Protein AF-A0A7C4CDA3-F1 (afdb_monomer)

Radius of gyration: 14.46 Å; Cα contacts (8 Å, |Δi|>4): 132; chains: 1; bounding box: 38×34×32 Å

InterPro domains:
  IPR014729 Rossmann-like alpha/beta/alpha sandwich fold [G3DSA:3.40.50.620] (1-87)
  IPR014730 Electron transfer flavoprotein, alpha/beta-subunit, N-terminal [PF01012] (3-86)

Secondary structure (DSSP, 8-state):
-EEEE--HHHHHHHHHHHHHHT--EEEEESEEEE-TTT--EEEEEEEGGGTEEEEE--SSSSS-EEEEPTTSSPPPPP-TT------

Organism: NCBI:txid1008305

Solvent-accessible surface area (backbone atoms only — not comparable to full-atom values): 5442 Å² total; per-residue (Å²): 114,46,80,40,69,52,45,88,65,44,52,55,49,50,54,53,49,23,64,74,63,70,23,61,68,47,70,61,22,69,46,80,47,68,42,86,88,79,68,44,60,38,40,28,24,69,36,81,96,66,81,36,81,41,76,46,72,64,91,86,42,66,59,47,35,39,26,32,44,75,87,60,70,80,83,75,81,89,62,92,85,70,81,76,92,86,129

Sequence (87 aa):
MLIIGVTRLDQKLAAKLAARFKTDLTADCTDLEIDPETRLMLMIRPAFGGNLMATI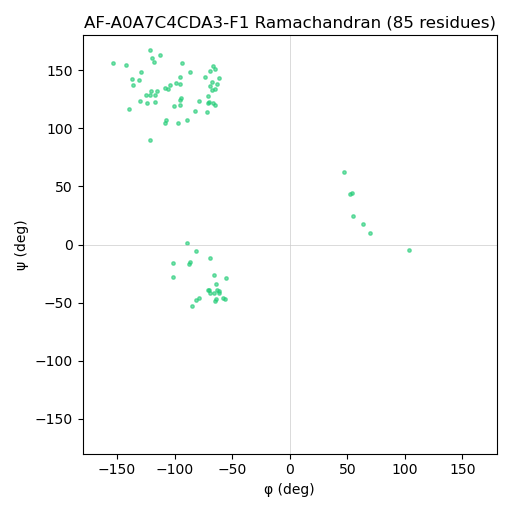VCPNHRPQMATIRPCVFLVPTLNPQRHGEIC

Foldseek 3Di:
DAEAEDDPVRVVVLVVVCVVQVHDEAEAFLDWDADPPLRWIFGWDADDVRPDIDTDTDNPGPPHYYYYYPPSDDDDDDDPPDDDDDD

Nearest PDB structures (foldseek):
  5ol2-assembly2_D  TM=9.739E-01  e=1.003E-08  Cl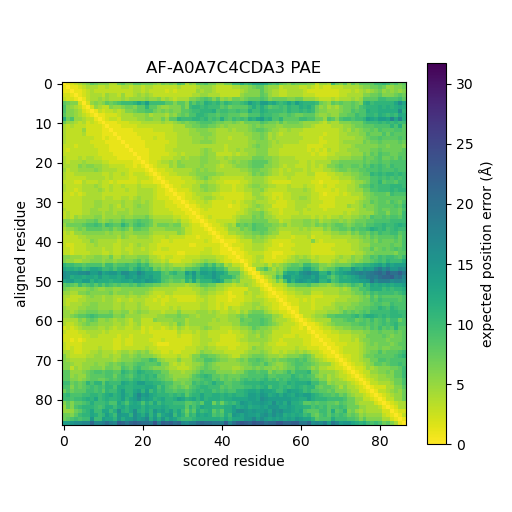ostridioides difficile
  7koe-assembly1_F  TM=9.601E-01  e=2.873E-08  Thermotoga maritima MSB8
  6fah-assembly1_E  TM=9.488E-01  e=3.066E-07  Acetobacterium woodii DSM 1030
  1o95-assembly1_F  TM=6.869E-01  e=1.807E-04  Methylophilus methylotrophus
  3clu-assembly1_D  TM=7.434E-01  e=1.482E-03  Methylophilus methylotrophus

Mean predicted aligned error: 5.92 Å

Structure (mmCIF, N/CA/C/O backbone):
data_AF-A0A7C4CDA3-F1
#
_entry.id   AF-A0A7C4CDA3-F1
#
loop_
_atom_site.group_PDB
_atom_site.id
_atom_site.type_symbol
_atom_site.label_atom_id
_atom_site.label_alt_id
_atom_site.label_comp_id
_atom_site.label_asym_id
_atom_site.label_entity_id
_atom_site.label_seq_id
_atom_site.pdbx_PDB_ins_code
_atom_site.Cartn_x
_atom_site.Cartn_y
_atom_site.Cartn_z
_atom_site.occupancy
_atom_site.B_iso_or_equiv
_atom_site.auth_seq_id
_atom_site.auth_comp_id
_atom_site.auth_asym_id
_atom_site.auth_atom_id
_atom_site.pdbx_PDB_model_num
ATOM 1 N N . MET A 1 1 ? -11.755 -0.826 0.004 1.00 82.06 1 MET A N 1
ATOM 2 C CA . MET A 1 1 ? -10.332 -0.415 -0.047 1.00 82.06 1 MET A CA 1
ATOM 3 C C . MET A 1 1 ? -9.975 -0.106 -1.485 1.00 82.06 1 MET A C 1
ATOM 5 O O . MET A 1 1 ? -10.663 -0.612 -2.363 1.00 82.06 1 MET A O 1
ATOM 9 N N . LEU A 1 2 ? -8.939 0.691 -1.723 1.00 86.38 2 LEU A N 1
ATOM 10 C CA . LEU A 1 2 ? -8.425 0.950 -3.063 1.00 86.38 2 LEU A CA 1
ATOM 11 C C . LEU A 1 2 ? -6.941 0.591 -3.100 1.00 86.38 2 LEU A C 1
ATOM 13 O O . LEU A 1 2 ? -6.147 1.128 -2.333 1.00 86.38 2 LEU A O 1
ATOM 17 N N . ILE A 1 3 ? -6.586 -0.329 -3.986 1.00 88.06 3 ILE A N 1
ATOM 18 C CA . ILE A 1 3 ? -5.217 -0.794 -4.173 1.00 88.06 3 ILE A CA 1
ATOM 19 C C . ILE A 1 3 ? -4.805 -0.412 -5.587 1.00 88.06 3 ILE A C 1
ATOM 21 O O . ILE A 1 3 ? -5.537 -0.684 -6.537 1.00 88.06 3 ILE A O 1
ATOM 25 N N . ILE A 1 4 ? -3.653 0.239 -5.718 1.00 87.88 4 ILE A N 1
ATOM 26 C CA . ILE A 1 4 ? -3.160 0.751 -6.996 1.00 87.88 4 ILE A CA 1
ATOM 27 C C . ILE A 1 4 ? -1.754 0.188 -7.231 1.00 87.88 4 ILE A C 1
ATOM 29 O O . ILE A 1 4 ? -0.888 0.277 -6.363 1.00 87.88 4 ILE A O 1
ATOM 33 N N . GLY A 1 5 ? -1.506 -0.409 -8.395 1.00 85.31 5 GLY A N 1
ATOM 34 C CA . GLY A 1 5 ? -0.147 -0.792 -8.788 1.00 85.31 5 GLY A CA 1
ATOM 35 C C . GLY A 1 5 ? 0.708 0.452 -9.025 1.00 85.31 5 GLY A C 1
ATOM 36 O O . GLY A 1 5 ? 0.217 1.440 -9.563 1.00 85.31 5 GLY A O 1
ATOM 37 N N . VAL A 1 6 ? 1.975 0.449 -8.607 1.00 82.12 6 VAL A N 1
ATOM 38 C CA . VAL A 1 6 ? 2.824 1.631 -8.779 1.00 82.12 6 VAL A CA 1
ATOM 39 C C . VAL A 1 6 ? 3.419 1.680 -10.192 1.00 82.12 6 VAL A C 1
ATOM 41 O O . VAL A 1 6 ? 4.256 0.873 -10.591 1.00 82.12 6 VAL A O 1
ATOM 44 N N . THR A 1 7 ? 3.025 2.697 -10.949 1.00 80.50 7 THR A N 1
ATOM 45 C CA . THR A 1 7 ? 3.835 3.302 -12.010 1.00 80.50 7 THR A CA 1
ATOM 46 C C . THR A 1 7 ? 4.029 4.790 -11.695 1.00 80.50 7 THR A C 1
ATOM 48 O O . THR A 1 7 ? 3.354 5.353 -10.828 1.00 80.50 7 THR A O 1
ATOM 51 N N . ARG A 1 8 ? 4.949 5.475 -12.395 1.00 73.88 8 ARG A N 1
ATOM 52 C CA . ARG A 1 8 ? 5.203 6.919 -12.177 1.00 73.88 8 ARG A CA 1
ATOM 53 C C . ARG A 1 8 ? 3.943 7.786 -12.321 1.00 73.88 8 ARG A C 1
ATOM 55 O O . ARG A 1 8 ? 3.872 8.858 -11.719 1.00 73.88 8 ARG A O 1
ATOM 62 N N . LEU A 1 9 ? 2.979 7.359 -13.138 1.00 80.38 9 LEU A N 1
ATOM 63 C CA . LEU A 1 9 ? 1.702 8.049 -13.309 1.00 80.38 9 LEU A CA 1
ATOM 64 C C . LEU A 1 9 ? 0.750 7.741 -12.148 1.00 80.38 9 LEU A C 1
ATOM 66 O O . LEU A 1 9 ? 0.170 8.659 -11.564 1.00 80.38 9 LEU A O 1
ATOM 70 N N . ASP A 1 10 ? 0.653 6.466 -11.781 1.00 79.19 10 ASP A N 1
ATOM 71 C CA . ASP A 1 10 ? -0.284 5.977 -10.769 1.00 79.19 10 ASP A CA 1
ATOM 72 C C . ASP A 1 10 ? 0.004 6.553 -9.384 1.00 79.19 10 ASP A C 1
ATOM 74 O O . ASP A 1 10 ? -0.922 6.877 -8.646 1.00 79.19 10 ASP A O 1
ATOM 78 N N . GLN A 1 11 ? 1.275 6.794 -9.054 1.00 80.88 11 GLN A N 1
ATOM 79 C CA . GLN A 1 11 ? 1.650 7.425 -7.788 1.00 80.88 11 GLN A CA 1
ATOM 80 C C . GLN A 1 11 ? 1.111 8.862 -7.674 1.00 80.88 11 GLN A C 1
ATOM 82 O O . GLN A 1 11 ? 0.622 9.274 -6.620 1.00 80.88 11 GLN A O 1
ATOM 87 N N . LYS A 1 12 ? 1.134 9.626 -8.777 1.00 86.38 12 LYS A N 1
ATOM 88 C CA . LYS A 1 12 ? 0.561 10.982 -8.816 1.00 86.38 12 LYS A CA 1
ATOM 89 C C . LYS A 1 12 ? -0.961 10.944 -8.736 1.00 86.38 12 LYS A C 1
ATOM 91 O O . LYS A 1 12 ? -1.556 11.804 -8.087 1.00 86.38 12 LYS A O 1
ATOM 96 N N . LEU A 1 13 ? -1.589 9.979 -9.406 1.00 88.38 13 LEU A N 1
ATOM 97 C CA . LEU A 1 13 ? -3.037 9.800 -9.365 1.00 88.38 13 LEU A CA 1
ATOM 98 C C . LEU A 1 13 ? -3.498 9.421 -7.954 1.00 88.38 13 LEU A C 1
ATOM 100 O O . LEU A 1 13 ? -4.386 10.076 -7.416 1.00 88.38 13 LEU A O 1
ATOM 104 N N . ALA A 1 14 ? -2.851 8.436 -7.331 1.00 88.56 14 ALA A N 1
ATOM 105 C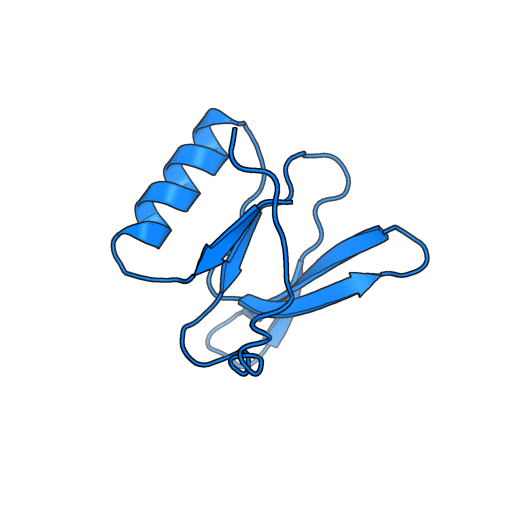 CA . ALA A 1 14 ? -3.152 7.985 -5.980 1.00 88.56 14 ALA A CA 1
ATOM 106 C C . ALA A 1 14 ? -3.063 9.138 -4.970 1.00 88.56 14 ALA A C 1
ATOM 108 O O . ALA A 1 14 ? -4.004 9.349 -4.208 1.00 88.56 14 ALA A O 1
ATOM 109 N N . ALA A 1 15 ? -1.992 9.939 -5.019 1.00 87.44 15 ALA A N 1
ATOM 110 C CA . ALA A 1 15 ? -1.825 11.095 -4.136 1.00 87.44 15 ALA A CA 1
ATOM 111 C C . ALA A 1 15 ? -2.931 12.149 -4.327 1.00 87.44 15 ALA A C 1
ATOM 113 O O . ALA A 1 15 ? -3.465 12.680 -3.354 1.00 87.44 15 ALA A O 1
ATOM 114 N N . LYS A 1 16 ? -3.325 12.428 -5.578 1.00 90.88 16 LYS A N 1
ATOM 115 C CA . LYS A 1 16 ? -4.430 13.354 -5.880 1.00 90.88 16 LYS A CA 1
ATOM 116 C C . LYS A 1 16 ? -5.780 12.827 -5.399 1.00 90.88 16 LYS A C 1
ATOM 118 O O . LYS A 1 16 ? -6.578 13.604 -4.880 1.00 90.88 16 LYS A O 1
ATOM 123 N N . LEU A 1 17 ? -6.044 11.533 -5.577 1.00 90.25 17 LEU A N 1
ATOM 124 C CA . LEU A 1 17 ? -7.275 10.898 -5.107 1.00 90.25 17 LEU A CA 1
ATOM 125 C C . LEU A 1 17 ? -7.346 10.935 -3.581 1.00 90.25 17 LEU A C 1
ATOM 127 O O . LEU A 1 17 ? -8.353 11.381 -3.045 1.00 90.25 17 LEU A O 1
ATOM 131 N N . ALA A 1 18 ? -6.263 10.572 -2.895 1.00 90.25 18 ALA A N 1
ATOM 132 C CA . ALA A 1 18 ? -6.181 10.614 -1.439 1.00 90.25 18 ALA A CA 1
ATOM 133 C C . ALA A 1 18 ? -6.437 12.026 -0.889 1.00 90.25 18 ALA A C 1
ATOM 135 O O . ALA A 1 18 ? -7.280 12.214 -0.013 1.00 90.25 18 ALA A O 1
ATOM 136 N N . ALA A 1 19 ? -5.810 13.046 -1.486 1.00 90.12 19 ALA A N 1
ATOM 137 C CA . ALA A 1 19 ? -6.054 14.441 -1.123 1.00 90.12 19 ALA A CA 1
ATOM 138 C C . ALA A 1 19 ? -7.514 14.869 -1.364 1.00 90.12 19 ALA A C 1
ATOM 140 O O . ALA A 1 19 ? -8.101 15.568 -0.539 1.00 90.12 19 ALA A O 1
ATOM 141 N N . ARG A 1 20 ? -8.126 14.434 -2.475 1.00 91.12 20 ARG A N 1
ATOM 142 C CA . ARG A 1 20 ? -9.521 14.760 -2.811 1.00 91.12 20 ARG A CA 1
ATOM 143 C C . ARG A 1 20 ? -10.521 14.083 -1.876 1.00 91.12 20 ARG A C 1
ATOM 145 O O . ARG A 1 20 ? -11.494 14.718 -1.479 1.00 91.12 20 ARG A O 1
ATOM 152 N N . PHE A 1 21 ? -10.289 12.820 -1.534 1.00 88.31 21 PHE A N 1
ATOM 153 C CA . PHE A 1 21 ? -11.136 12.059 -0.617 1.00 88.31 21 PHE A CA 1
ATOM 154 C C . PHE A 1 21 ? -10.827 12.343 0.857 1.00 88.31 21 PHE A C 1
ATOM 156 O O . PHE A 1 21 ? -11.577 11.893 1.717 1.00 88.31 21 PHE A O 1
ATOM 163 N N . LYS A 1 22 ? -9.784 13.138 1.147 1.00 88.12 22 LYS A N 1
ATOM 164 C CA . LYS A 1 22 ? -9.290 13.427 2.503 1.00 88.12 22 LYS A CA 1
ATOM 165 C C . LYS A 1 22 ? -8.984 12.141 3.271 1.00 88.12 22 LYS A C 1
ATOM 167 O O . LYS A 1 22 ? -9.363 11.982 4.429 1.00 88.12 22 LYS A O 1
ATOM 172 N N . THR A 1 23 ? -8.330 11.211 2.588 1.00 88.12 23 THR A N 1
ATOM 173 C CA . THR A 1 23 ? -7.954 9.909 3.131 1.00 88.12 23 THR A CA 1
ATOM 174 C C . THR A 1 23 ? -6.455 9.740 3.154 1.00 88.12 23 THR A C 1
ATOM 176 O O . THR A 1 23 ? -5.724 10.342 2.368 1.00 88.12 23 THR A O 1
ATOM 179 N N . ASP A 1 24 ? -6.014 8.854 4.032 1.00 87.88 24 ASP A N 1
ATOM 180 C CA . ASP A 1 24 ? -4.626 8.442 4.110 1.00 87.88 24 ASP A CA 1
ATOM 181 C C . ASP A 1 24 ? -4.264 7.516 2.935 1.00 87.88 24 ASP A C 1
ATOM 183 O O . ASP A 1 24 ? -5.074 6.700 2.481 1.00 87.88 24 ASP A O 1
ATOM 187 N N . LEU A 1 25 ? -3.030 7.653 2.447 1.00 89.69 25 LEU A N 1
ATOM 188 C CA . LEU A 1 25 ? -2.451 6.830 1.388 1.00 89.69 25 LEU A CA 1
ATOM 189 C C . LEU A 1 25 ? -1.083 6.324 1.825 1.00 89.69 25 LEU A C 1
ATOM 191 O O . LEU A 1 25 ? -0.179 7.123 2.074 1.00 89.69 25 LEU A O 1
ATOM 195 N N . THR A 1 26 ? -0.903 5.006 1.823 1.00 89.88 26 THR A N 1
ATOM 196 C CA . THR A 1 26 ? 0.423 4.411 2.017 1.00 89.88 26 THR A CA 1
ATOM 197 C C . THR A 1 26 ? 1.055 4.102 0.669 1.00 89.88 26 THR A C 1
ATOM 199 O O . THR A 1 26 ? 0.508 3.337 -0.125 1.00 89.88 26 THR A O 1
ATOM 202 N N . ALA A 1 27 ? 2.207 4.715 0.398 1.00 88.12 27 ALA A N 1
ATOM 203 C CA . ALA A 1 27 ? 2.946 4.504 -0.839 1.00 88.12 27 ALA A CA 1
ATOM 204 C C . ALA A 1 27 ? 4.016 3.407 -0.704 1.00 88.12 27 ALA A C 1
ATOM 206 O O . ALA A 1 27 ? 4.513 3.158 0.394 1.00 88.12 27 ALA A O 1
ATOM 207 N N . ASP A 1 28 ? 4.399 2.804 -1.834 1.00 87.31 28 ASP A N 1
ATOM 208 C CA . ASP A 1 28 ? 5.477 1.808 -1.944 1.00 87.31 28 ASP A CA 1
ATOM 209 C C . ASP A 1 28 ? 5.371 0.620 -0.971 1.00 87.31 28 ASP A C 1
ATOM 211 O O . ASP A 1 28 ? 6.368 0.180 -0.391 1.00 87.31 28 ASP A O 1
ATOM 215 N N . CYS A 1 29 ? 4.164 0.078 -0.810 1.00 89.69 29 CYS A N 1
ATOM 216 C CA . CYS A 1 29 ? 3.940 -1.131 -0.028 1.00 89.69 29 CYS A CA 1
ATOM 217 C C . CYS A 1 29 ? 4.633 -2.332 -0.678 1.00 89.69 29 CYS A C 1
ATOM 219 O O . CYS A 1 29 ? 4.538 -2.553 -1.892 1.00 89.69 29 CYS A O 1
ATOM 221 N N . THR A 1 30 ? 5.324 -3.098 0.159 1.00 89.00 30 THR A N 1
ATOM 222 C CA . THR A 1 30 ? 5.959 -4.373 -0.187 1.00 89.00 30 THR 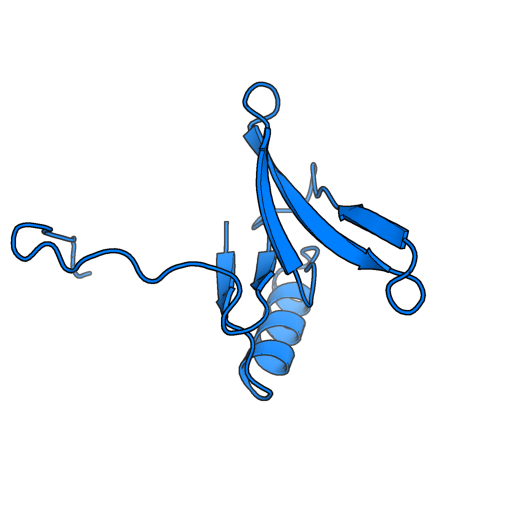A CA 1
ATOM 223 C C . THR A 1 30 ? 5.139 -5.561 0.278 1.00 89.00 30 THR A C 1
ATOM 225 O O . THR A 1 30 ? 5.402 -6.662 -0.174 1.00 89.00 30 THR A O 1
ATOM 228 N N . ASP A 1 31 ? 4.183 -5.356 1.179 1.00 89.12 31 ASP A N 1
ATOM 229 C CA . ASP A 1 31 ? 3.245 -6.399 1.566 1.00 89.12 31 ASP A CA 1
ATOM 230 C C . ASP A 1 31 ? 1.931 -5.784 2.062 1.00 89.12 31 ASP A C 1
ATOM 232 O O . ASP A 1 31 ? 1.890 -4.614 2.468 1.00 89.12 31 ASP A O 1
ATOM 236 N N . LEU A 1 32 ? 0.856 -6.561 1.970 1.00 90.25 32 LEU A N 1
ATOM 237 C CA . LEU A 1 32 ? -0.492 -6.180 2.367 1.00 90.25 32 LEU A CA 1
ATOM 238 C C . LEU A 1 32 ? -1.164 -7.356 3.063 1.00 90.25 32 LEU A C 1
ATOM 240 O O . LEU A 1 32 ? -1.469 -8.369 2.436 1.00 90.25 32 LEU A O 1
ATOM 244 N N . GLU A 1 33 ? -1.491 -7.165 4.332 1.00 90.75 33 GLU A N 1
ATOM 245 C CA . GLU A 1 33 ? -2.239 -8.143 5.115 1.00 90.75 33 GLU A CA 1
ATOM 246 C C . GLU A 1 33 ? -3.550 -7.536 5.616 1.00 90.75 33 GLU A C 1
ATOM 248 O O . GLU A 1 33 ? -3.734 -6.316 5.640 1.00 90.75 33 GLU A O 1
ATOM 253 N N . ILE A 1 34 ? -4.495 -8.392 5.993 1.00 90.31 34 ILE A N 1
ATOM 254 C CA . ILE A 1 34 ? -5.739 -7.972 6.638 1.00 90.31 34 ILE A CA 1
ATOM 255 C C . ILE A 1 34 ? -5.745 -8.580 8.028 1.00 90.31 34 ILE A C 1
ATOM 257 O O . ILE A 1 34 ? -5.681 -9.798 8.172 1.00 90.31 34 ILE A O 1
ATOM 261 N N . ASP A 1 35 ? -5.858 -7.723 9.035 1.00 90.75 35 ASP A N 1
ATOM 262 C CA . ASP A 1 35 ? -6.024 -8.166 10.410 1.00 90.75 35 ASP A CA 1
ATOM 263 C C . ASP A 1 35 ? -7.401 -8.853 10.563 1.00 90.75 35 ASP A C 1
ATOM 265 O O . ASP A 1 35 ? -8.430 -8.226 10.273 1.00 90.75 35 ASP A O 1
ATOM 269 N N . PRO A 1 36 ? -7.459 -10.130 10.986 1.00 88.62 36 PRO A N 1
ATOM 270 C CA . PRO A 1 36 ? -8.709 -10.877 11.106 1.00 88.62 36 PRO A CA 1
ATOM 271 C C . PRO A 1 36 ? -9.649 -10.329 12.188 1.00 88.62 36 PRO A C 1
ATOM 273 O O . PRO A 1 36 ? -10.865 -10.497 12.065 1.00 88.62 36 PRO A O 1
ATOM 276 N N . GLU A 1 37 ? -9.124 -9.662 13.218 1.00 90.88 37 GLU A N 1
ATOM 277 C CA . GLU A 1 37 ? -9.930 -9.128 14.317 1.00 90.88 37 GLU A CA 1
ATOM 278 C C . GLU A 1 37 ? -10.487 -7.749 13.966 1.00 90.88 37 GLU A C 1
ATOM 280 O O . GLU A 1 37 ? -11.698 -7.516 14.018 1.00 90.88 37 GLU A O 1
ATOM 285 N N . THR A 1 38 ? -9.610 -6.830 13.557 1.00 86.38 38 THR A N 1
ATOM 286 C CA . THR A 1 38 ? -9.995 -5.433 13.298 1.00 86.38 38 THR A CA 1
ATOM 287 C C . THR A 1 38 ? -10.504 -5.197 11.876 1.00 86.38 38 THR A C 1
ATOM 289 O O . THR A 1 38 ? -11.124 -4.164 11.603 1.00 86.38 38 THR A O 1
ATOM 292 N N . ARG A 1 39 ? -10.265 -6.141 10.953 1.00 87.00 39 ARG A N 1
ATOM 293 C CA . ARG A 1 39 ? -10.541 -6.024 9.507 1.00 87.00 39 ARG A CA 1
ATOM 294 C C . ARG A 1 39 ? -9.882 -4.798 8.865 1.00 87.00 39 ARG A C 1
ATOM 296 O O . ARG A 1 39 ? -10.359 -4.282 7.847 1.00 87.00 39 ARG A O 1
ATOM 303 N N . LEU A 1 40 ? -8.804 -4.298 9.469 1.00 89.00 40 LEU A N 1
ATOM 304 C CA . LEU A 1 40 ? -7.995 -3.214 8.926 1.00 89.00 40 LEU A CA 1
ATOM 305 C C . LEU A 1 40 ? -6.923 -3.771 7.990 1.00 89.00 40 LEU A C 1
ATOM 307 O O . LEU A 1 40 ? -6.423 -4.878 8.176 1.00 89.00 40 LEU A O 1
ATOM 311 N N . MET A 1 41 ? -6.578 -2.985 6.971 1.00 89.94 41 MET A N 1
ATOM 312 C CA . MET A 1 41 ? -5.465 -3.294 6.084 1.00 89.94 41 MET A CA 1
ATOM 313 C C . MET A 1 41 ? -4.157 -2.913 6.777 1.00 89.94 41 MET A C 1
ATOM 315 O O . MET A 1 41 ? -3.958 -1.755 7.153 1.00 89.94 41 MET A O 1
ATOM 319 N N . LEU A 1 42 ? -3.267 -3.889 6.902 1.00 91.69 42 LEU A N 1
ATOM 320 C CA . LEU A 1 42 ? -1.895 -3.729 7.352 1.00 91.69 42 LEU A CA 1
ATOM 321 C C . LEU A 1 42 ? -1.028 -3.441 6.126 1.00 91.69 42 LEU A C 1
ATOM 323 O O . LEU A 1 42 ? -0.792 -4.314 5.292 1.00 91.69 42 LEU A O 1
ATOM 327 N N . MET A 1 43 ? -0.586 -2.193 5.990 1.00 91.62 43 MET A N 1
ATOM 328 C CA . MET A 1 43 ? 0.229 -1.757 4.859 1.00 91.62 43 MET A CA 1
ATOM 329 C C . MET A 1 43 ? 1.699 -1.781 5.257 1.00 91.62 43 MET A C 1
ATOM 331 O O . MET A 1 43 ? 2.156 -0.902 5.991 1.00 91.62 43 MET A O 1
ATOM 335 N N . ILE A 1 44 ? 2.439 -2.779 4.780 1.00 90.75 44 ILE A N 1
ATOM 336 C CA . ILE A 1 44 ? 3.838 -2.982 5.154 1.00 90.75 44 ILE A CA 1
ATOM 337 C C . ILE A 1 44 ? 4.727 -2.319 4.107 1.00 90.75 44 ILE A C 1
ATOM 339 O O . ILE A 1 44 ? 4.635 -2.604 2.908 1.00 90.75 44 ILE A O 1
ATOM 343 N N . ARG A 1 45 ? 5.604 -1.421 4.557 1.00 90.50 45 ARG A N 1
ATOM 344 C CA . ARG A 1 45 ? 6.613 -0.798 3.697 1.00 90.50 45 ARG A CA 1
ATOM 345 C C . ARG A 1 45 ? 7.943 -0.601 4.424 1.00 90.50 45 ARG A C 1
ATOM 347 O O . ARG A 1 45 ? 7.952 -0.386 5.638 1.00 90.50 45 ARG A O 1
ATOM 354 N N . PRO A 1 46 ? 9.065 -0.551 3.694 1.00 87.88 46 PRO A N 1
ATOM 355 C CA . PRO A 1 46 ? 10.317 -0.067 4.248 1.00 87.88 46 PRO A CA 1
ATOM 356 C C . PRO A 1 46 ? 10.231 1.439 4.554 1.00 87.88 46 PRO A C 1
ATOM 358 O O . PRO A 1 46 ? 9.793 2.259 3.741 1.00 87.88 46 PRO A O 1
ATOM 361 N N . ALA A 1 47 ? 10.675 1.811 5.745 1.00 81.88 47 ALA A N 1
ATOM 362 C CA . ALA A 1 47 ? 10.930 3.164 6.210 1.00 81.88 47 ALA A CA 1
ATOM 363 C C . ALA A 1 47 ? 12.443 3.357 6.435 1.00 81.88 47 ALA A C 1
ATOM 365 O O . ALA A 1 47 ? 13.204 2.392 6.494 1.00 81.88 47 ALA A O 1
ATOM 366 N N . PHE A 1 48 ? 12.891 4.615 6.519 1.00 78.69 48 PHE A N 1
ATOM 367 C CA . PHE A 1 48 ? 14.290 4.976 6.805 1.00 78.69 48 PHE A CA 1
ATOM 368 C C . PHE A 1 48 ? 15.328 4.205 5.966 1.00 78.69 48 PHE A C 1
ATOM 370 O O . PHE A 1 48 ? 16.142 3.446 6.487 1.00 78.69 48 PHE A O 1
ATOM 377 N N . GLY A 1 49 ? 15.286 4.374 4.640 1.00 74.81 49 GLY A N 1
ATOM 378 C CA . GLY A 1 49 ? 16.320 3.837 3.745 1.00 74.81 49 GLY A CA 1
ATOM 379 C C . GLY A 1 49 ? 16.354 2.309 3.604 1.00 74.81 49 GLY A C 1
ATOM 380 O O . GLY A 1 49 ? 17.290 1.801 3.000 1.00 74.81 49 GLY A O 1
ATOM 381 N N . GLY A 1 50 ? 15.352 1.584 4.118 1.00 74.88 50 GL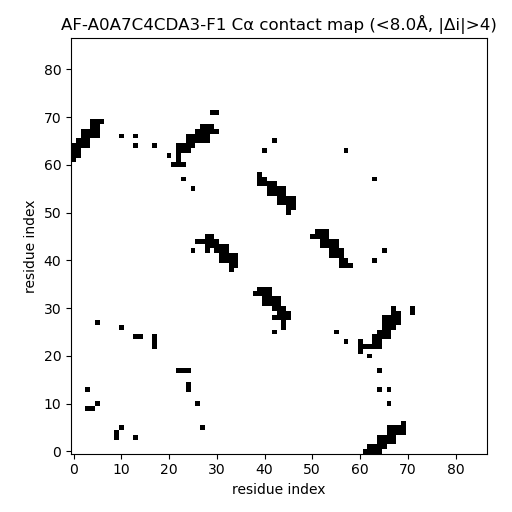Y A N 1
ATOM 382 C CA . GLY A 1 50 ? 15.243 0.125 3.977 1.00 74.88 50 GLY A CA 1
ATOM 383 C C . GLY A 1 50 ? 15.619 -0.676 5.223 1.00 74.88 50 GLY A C 1
ATOM 384 O O . GLY A 1 50 ? 15.421 -1.885 5.229 1.00 74.88 50 GLY A O 1
ATOM 385 N N . ASN A 1 51 ? 16.100 -0.023 6.285 1.00 81.88 51 ASN A N 1
ATOM 386 C CA . ASN A 1 51 ? 16.533 -0.712 7.506 1.00 81.88 51 ASN A CA 1
ATOM 387 C C . ASN A 1 51 ? 15.402 -0.946 8.515 1.00 81.88 51 ASN A C 1
ATOM 389 O O . ASN A 1 51 ? 15.557 -1.749 9.431 1.00 81.88 51 ASN A O 1
ATOM 393 N N . LEU A 1 52 ? 14.277 -0.243 8.375 1.00 85.00 52 LEU A N 1
ATOM 394 C CA . LEU A 1 52 ? 13.124 -0.386 9.255 1.00 85.00 52 LEU A CA 1
ATOM 395 C C . LEU A 1 52 ? 11.908 -0.779 8.425 1.00 85.00 52 LEU A C 1
ATOM 397 O O . LEU A 1 52 ? 11.585 -0.098 7.459 1.00 85.00 52 LEU A O 1
ATOM 401 N N . MET A 1 53 ? 11.203 -1.833 8.817 1.00 86.94 53 MET A N 1
ATOM 402 C CA . MET A 1 53 ? 9.906 -2.170 8.231 1.00 86.94 53 MET A CA 1
ATOM 403 C C . MET A 1 53 ? 8.815 -1.550 9.098 1.00 86.94 53 MET A C 1
ATOM 405 O O . MET A 1 53 ? 8.803 -1.739 10.312 1.00 86.94 53 MET A O 1
ATOM 409 N N . ALA A 1 54 ? 7.931 -0.769 8.485 1.00 88.25 54 ALA A N 1
ATOM 410 C CA . ALA A 1 54 ? 6.826 -0.116 9.167 1.00 88.25 54 ALA A CA 1
ATOM 411 C C . ALA A 1 54 ? 5.502 -0.670 8.646 1.00 88.25 54 ALA A C 1
ATOM 413 O O . ALA A 1 54 ? 5.274 -0.716 7.434 1.00 88.25 54 ALA A O 1
ATOM 414 N N . THR A 1 55 ? 4.624 -1.027 9.577 1.00 90.88 55 THR A N 1
ATOM 415 C CA . THR A 1 55 ? 3.242 -1.404 9.288 1.00 90.88 55 THR A CA 1
ATOM 416 C C . THR A 1 55 ? 2.350 -0.214 9.586 1.00 90.88 55 THR A C 1
ATOM 418 O O . THR A 1 55 ? 2.315 0.287 10.709 1.00 90.88 55 TH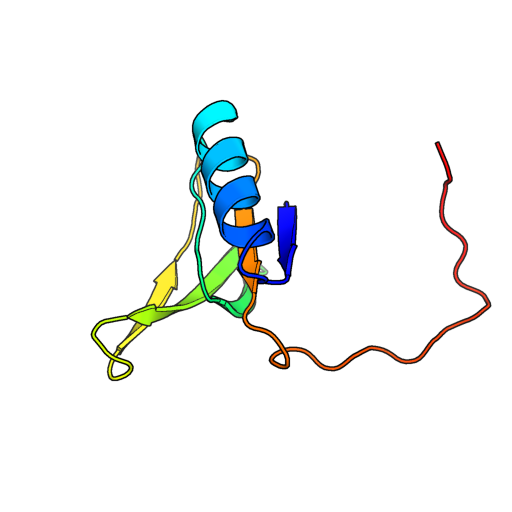R A O 1
ATOM 421 N N . ILE A 1 56 ? 1.658 0.270 8.563 1.00 90.25 56 ILE A N 1
ATOM 422 C CA . ILE A 1 56 ? 0.805 1.452 8.644 1.00 90.25 56 ILE A CA 1
ATOM 423 C C . ILE A 1 56 ? -0.646 1.000 8.584 1.00 90.25 56 ILE A C 1
ATOM 425 O O . ILE A 1 56 ? -1.013 0.174 7.749 1.00 90.25 56 ILE A O 1
ATOM 429 N N . VAL A 1 57 ? -1.467 1.564 9.466 1.00 90.81 57 VAL A N 1
ATOM 430 C CA . VAL A 1 57 ? -2.898 1.276 9.566 1.00 90.81 57 VAL A CA 1
ATOM 431 C C . VAL A 1 57 ? -3.691 2.573 9.619 1.00 90.81 57 VAL A C 1
ATOM 433 O O . VAL A 1 57 ? -3.289 3.539 10.266 1.00 90.81 57 VAL A O 1
ATOM 436 N N . CYS A 1 58 ? -4.841 2.584 8.948 1.00 86.31 58 CYS A N 1
ATOM 437 C CA . CYS A 1 58 ? -5.729 3.743 8.886 1.00 86.31 58 CYS A CA 1
ATOM 438 C C . CYS A 1 58 ? -7.106 3.352 9.443 1.00 86.31 58 CYS A C 1
ATOM 440 O O . CYS A 1 58 ? -7.967 2.878 8.691 1.00 86.31 58 CYS A O 1
ATOM 442 N N . PRO A 1 59 ? -7.341 3.509 10.759 1.00 85.38 59 PRO A N 1
ATOM 443 C CA . PRO A 1 59 ? -8.581 3.055 11.384 1.00 85.38 59 PRO A CA 1
ATOM 444 C C . PRO A 1 59 ? -9.787 3.918 10.990 1.00 85.38 59 PRO A C 1
ATOM 446 O O . PRO A 1 59 ? -10.854 3.377 10.710 1.00 85.38 59 PRO A O 1
ATOM 449 N N . ASN A 1 60 ? -9.601 5.239 10.884 1.00 86.19 60 ASN A N 1
ATOM 450 C CA . ASN A 1 60 ? -10.710 6.200 10.847 1.00 86.19 60 ASN A CA 1
ATOM 451 C C . ASN A 1 60 ? -11.051 6.732 9.444 1.00 86.19 60 ASN A C 1
ATOM 453 O O . ASN A 1 60 ? -12.201 7.082 9.190 1.00 86.19 60 ASN A O 1
ATOM 457 N N . HIS A 1 61 ? -10.089 6.780 8.518 1.00 84.75 61 HIS A N 1
ATOM 458 C CA . HIS A 1 61 ? -10.308 7.329 7.176 1.00 84.75 61 HIS A CA 1
ATOM 459 C C . HIS A 1 61 ? -10.643 6.231 6.158 1.00 84.75 61 HIS A C 1
ATOM 461 O O . HIS A 1 61 ? -10.066 5.135 6.157 1.00 84.75 61 HIS A O 1
ATOM 467 N N . ARG A 1 62 ? -11.622 6.514 5.290 1.00 86.19 62 ARG A N 1
ATOM 468 C CA . ARG A 1 62 ? -12.118 5.598 4.255 1.00 86.19 62 ARG A CA 1
ATOM 469 C C . ARG A 1 62 ? -12.307 6.340 2.927 1.00 86.19 62 ARG A C 1
ATOM 471 O O . ARG A 1 62 ? -12.879 7.426 2.951 1.00 86.19 62 ARG A O 1
ATOM 478 N N . PRO A 1 63 ? -11.912 5.746 1.783 1.00 89.06 63 PRO A N 1
ATOM 479 C CA . PRO A 1 63 ? -11.296 4.419 1.621 1.00 89.06 63 PRO A CA 1
ATOM 480 C C . PRO A 1 63 ? -9.859 4.303 2.167 1.00 89.06 63 PRO A C 1
ATOM 482 O O . PRO A 1 63 ? -9.093 5.254 2.129 1.00 89.06 63 PRO A O 1
ATOM 485 N N . GLN A 1 64 ? -9.491 3.105 2.639 1.00 89.88 64 GLN A N 1
ATOM 486 C CA . GLN A 1 64 ? -8.085 2.742 2.880 1.00 89.88 64 GLN A CA 1
ATOM 487 C C . GLN A 1 64 ? -7.395 2.596 1.521 1.00 89.88 64 GLN A C 1
ATOM 489 O O . GLN A 1 64 ? -7.890 1.823 0.687 1.00 89.88 64 GLN A O 1
ATOM 494 N N . MET A 1 65 ? -6.318 3.353 1.295 1.00 91.44 65 MET A N 1
ATOM 495 C CA . MET A 1 65 ? -5.612 3.411 0.016 1.00 91.44 65 MET A CA 1
ATOM 496 C C . MET A 1 65 ? -4.149 2.984 0.165 1.00 91.44 65 MET A C 1
ATOM 498 O O . MET A 1 65 ? -3.432 3.503 1.021 1.00 91.44 65 MET A O 1
ATOM 502 N N . ALA A 1 66 ? -3.692 2.097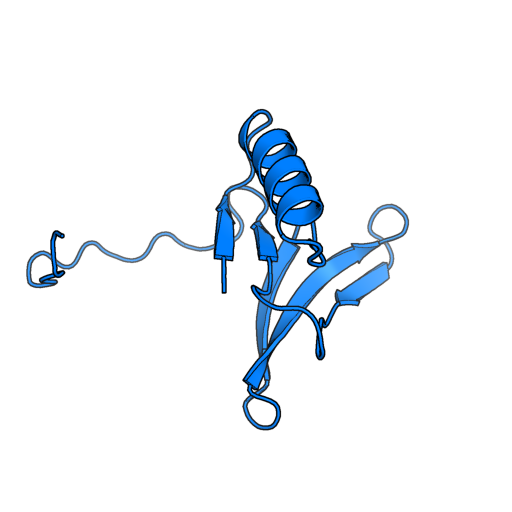 -0.718 1.00 91.19 66 ALA A N 1
ATOM 503 C CA . ALA A 1 66 ? -2.301 1.655 -0.773 1.00 91.19 66 ALA A CA 1
ATOM 504 C C . ALA A 1 66 ? -1.796 1.592 -2.219 1.00 91.19 66 ALA A C 1
ATOM 506 O O . ALA A 1 66 ? -2.532 1.174 -3.118 1.00 91.19 66 ALA A O 1
ATOM 507 N N . THR A 1 67 ? -0.535 1.971 -2.444 1.00 90.94 67 THR A N 1
ATOM 508 C CA . THR A 1 67 ? 0.155 1.685 -3.710 1.00 90.94 67 THR A CA 1
ATOM 509 C C . THR A 1 67 ? 1.177 0.578 -3.524 1.00 90.94 67 THR A C 1
ATOM 511 O O . THR A 1 67 ? 1.987 0.655 -2.601 1.00 90.94 67 THR A O 1
ATOM 514 N N . ILE A 1 68 ? 1.198 -0.398 -4.424 1.00 90.44 68 ILE A N 1
ATOM 515 C CA . ILE A 1 68 ? 2.091 -1.554 -4.328 1.00 90.44 68 ILE A CA 1
ATOM 516 C C . ILE A 1 68 ? 3.256 -1.421 -5.303 1.00 90.44 68 ILE A C 1
ATOM 518 O O . ILE A 1 68 ? 3.049 -1.090 -6.471 1.00 90.44 68 ILE A O 1
ATOM 522 N N . ARG A 1 69 ? 4.467 -1.762 -4.849 1.00 87.19 69 ARG A N 1
ATOM 523 C CA . ARG A 1 69 ? 5.658 -1.872 -5.703 1.00 87.19 69 ARG A CA 1
ATOM 524 C C . ARG A 1 69 ? 5.498 -2.946 -6.804 1.00 87.19 69 ARG A C 1
ATOM 526 O O . ARG A 1 69 ? 4.898 -3.992 -6.557 1.00 87.19 69 ARG A O 1
ATOM 533 N N . PRO A 1 70 ? 6.025 -2.741 -8.028 1.00 83.19 70 PRO A N 1
ATOM 534 C CA . PRO A 1 70 ? 5.871 -3.722 -9.095 1.00 83.19 70 PRO A CA 1
ATOM 535 C C . PRO A 1 70 ? 6.605 -5.009 -8.713 1.00 83.19 70 PRO A C 1
ATOM 537 O O . PRO A 1 70 ? 7.610 -4.961 -8.002 1.00 83.19 70 PRO A O 1
ATOM 540 N N . CYS A 1 71 ? 6.123 -6.146 -9.213 1.00 82.38 71 CYS A N 1
ATOM 541 C CA . CYS A 1 71 ? 6.730 -7.467 -9.004 1.00 82.38 71 CYS A CA 1
ATOM 542 C C . CYS A 1 71 ? 6.763 -7.965 -7.545 1.00 82.38 71 CYS A C 1
ATOM 544 O O . CYS A 1 71 ? 7.514 -8.885 -7.241 1.00 82.38 71 CYS A O 1
ATOM 546 N N . VAL A 1 72 ? 5.960 -7.382 -6.650 1.00 84.94 72 VAL A N 1
ATOM 547 C CA . VAL A 1 72 ? 5.829 -7.849 -5.260 1.00 84.94 72 VAL A CA 1
ATOM 548 C C . VAL A 1 72 ? 4.873 -9.035 -5.143 1.00 84.94 72 VAL A C 1
ATOM 550 O O . VAL A 1 72 ? 5.204 -10.035 -4.515 1.00 84.94 72 VAL A O 1
ATOM 553 N N . PHE A 1 73 ? 3.692 -8.940 -5.757 1.00 85.31 73 PHE A N 1
ATOM 554 C CA . PHE A 1 73 ? 2.698 -10.011 -5.710 1.00 85.31 73 PHE A CA 1
ATOM 555 C C . PHE A 1 73 ? 2.798 -10.916 -6.931 1.00 85.31 73 PHE A C 1
ATOM 557 O O . PHE A 1 73 ? 3.039 -10.460 -8.053 1.00 85.31 73 PHE A O 1
ATOM 564 N N . LEU A 1 74 ? 2.559 -12.206 -6.703 1.00 84.50 74 LEU A N 1
ATOM 565 C CA . LEU A 1 74 ? 2.439 -13.191 -7.767 1.00 84.50 74 LEU A CA 1
ATOM 566 C C . LEU A 1 74 ? 1.157 -12.947 -8.560 1.00 84.50 74 LEU A C 1
ATOM 568 O O . LEU A 1 74 ? 0.083 -12.726 -7.998 1.00 84.50 74 LEU A O 1
ATOM 572 N N . VAL A 1 75 ? 1.274 -13.026 -9.882 1.00 83.88 75 VAL A N 1
ATOM 573 C CA . VAL A 1 75 ? 0.112 -12.975 -10.765 1.00 83.88 75 VAL A CA 1
ATOM 574 C C . VAL A 1 75 ? -0.666 -14.284 -10.592 1.00 83.88 75 VAL A C 1
ATOM 576 O O . VAL A 1 75 ? -0.088 -15.356 -10.789 1.00 83.88 75 VAL A O 1
ATOM 579 N N . PRO A 1 76 ? -1.954 -14.235 -10.210 1.00 86.12 76 PRO A N 1
ATOM 580 C CA . PRO A 1 76 ? -2.753 -15.442 -10.066 1.00 86.12 76 PRO A CA 1
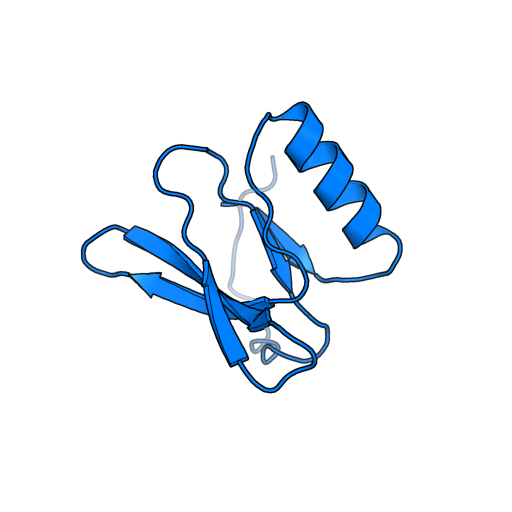ATOM 581 C C . PRO A 1 76 ? -2.976 -16.105 -11.428 1.00 86.12 76 PRO A C 1
ATOM 583 O O . PRO A 1 76 ? -3.003 -15.443 -12.468 1.00 86.12 76 PRO A O 1
ATOM 586 N N . THR A 1 77 ? -3.190 -17.419 -11.424 1.00 89.94 77 THR A N 1
ATOM 587 C CA . THR A 1 77 ? -3.543 -18.153 -12.640 1.00 89.94 77 THR A CA 1
ATOM 588 C C . THR A 1 77 ? -4.886 -17.677 -13.189 1.00 89.94 77 THR A C 1
ATOM 590 O O . THR A 1 77 ? -5.846 -17.433 -12.448 1.00 89.94 77 THR A O 1
ATOM 593 N N . LEU A 1 78 ? -4.952 -17.531 -14.514 1.00 87.38 78 LEU A N 1
ATOM 594 C CA . LEU A 1 78 ? -6.180 -17.154 -15.198 1.00 87.38 78 LEU A CA 1
ATOM 595 C C . LEU A 1 78 ? -7.216 -18.267 -15.012 1.00 87.38 78 LEU A C 1
ATOM 597 O O . LEU A 1 78 ? -6.995 -19.401 -15.431 1.00 87.38 78 LEU A O 1
ATOM 601 N N . ASN A 1 79 ? -8.355 -17.932 -14.409 1.00 90.75 79 ASN A N 1
ATOM 602 C CA . ASN A 1 79 ? -9.501 -18.828 -14.336 1.00 90.75 79 ASN A CA 1
ATOM 603 C C . ASN A 1 79 ? -10.601 -18.319 -15.287 1.00 90.75 79 ASN A C 1
ATOM 605 O O . ASN A 1 79 ? -11.247 -17.320 -14.962 1.00 90.75 79 ASN A O 1
ATOM 609 N N . PRO A 1 80 ? -10.830 -18.991 -16.431 1.00 88.56 80 PRO A N 1
ATOM 610 C CA . PRO A 1 80 ? -11.795 -18.560 -17.442 1.00 88.56 80 PRO A CA 1
ATOM 611 C C . PRO A 1 80 ? -13.263 -18.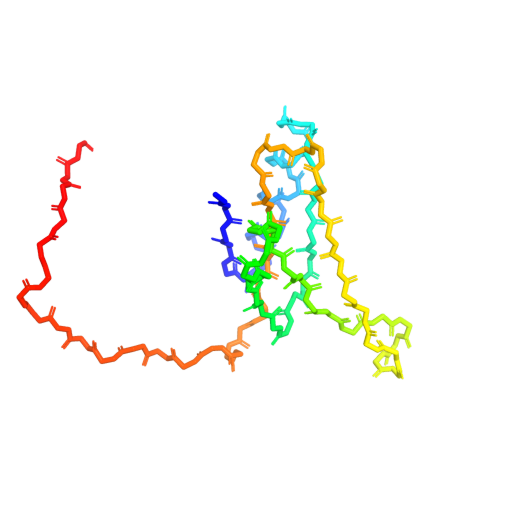682 -17.005 1.00 88.56 80 PRO A C 1
ATOM 613 O O . PRO A 1 80 ? -14.128 -18.133 -17.674 1.00 88.56 80 PRO A O 1
ATOM 616 N N . GLN A 1 81 ? -13.563 -19.362 -15.893 1.00 92.06 81 GLN A N 1
ATOM 617 C CA . GLN A 1 81 ? -14.923 -19.451 -15.343 1.00 92.06 81 GLN A CA 1
ATOM 618 C C . GLN A 1 81 ? -15.263 -18.326 -14.355 1.00 92.06 81 GLN A C 1
ATOM 620 O O . GLN A 1 81 ? -16.348 -18.310 -13.776 1.00 92.06 81 GLN A O 1
ATOM 625 N N . ARG A 1 82 ? -14.346 -17.379 -14.114 1.00 88.06 82 ARG A N 1
ATOM 626 C CA . ARG A 1 82 ? -14.650 -16.205 -13.290 1.00 88.06 82 ARG A CA 1
ATOM 627 C C . ARG A 1 82 ? -15.586 -15.274 -14.056 1.00 88.06 82 ARG A C 1
ATOM 629 O O . ARG A 1 82 ? -15.187 -14.670 -15.046 1.00 88.06 82 ARG A O 1
ATOM 636 N N . HIS A 1 83 ? -16.804 -15.129 -13.552 1.00 88.12 83 HIS A N 1
ATOM 637 C CA . HIS A 1 83 ? -17.758 -14.127 -14.010 1.00 88.12 83 HIS A CA 1
ATOM 638 C C . HIS A 1 83 ? -17.725 -12.920 -13.067 1.00 88.12 83 HIS A C 1
ATOM 640 O O . HIS A 1 83 ? -17.616 -13.079 -11.851 1.00 88.12 83 HIS A O 1
ATOM 646 N N . GLY A 1 84 ? -17.793 -11.719 -13.632 1.00 86.69 84 GLY A N 1
ATOM 647 C CA . GLY A 1 84 ? -17.899 -10.464 -12.895 1.00 86.69 84 GLY A CA 1
ATOM 648 C C . GLY A 1 84 ? -19.051 -9.640 -13.450 1.00 86.69 84 GLY A C 1
ATOM 649 O O . GLY A 1 84 ? -19.361 -9.734 -14.638 1.00 86.69 84 GLY A O 1
ATOM 650 N N . GLU A 1 85 ? -19.693 -8.862 -12.589 1.00 89.50 85 GLU A N 1
ATOM 651 C CA . GLU A 1 85 ? -20.709 -7.898 -13.002 1.00 89.50 85 GLU A CA 1
ATOM 652 C C . GLU A 1 85 ? -20.027 -6.736 -13.741 1.00 89.50 85 GLU A C 1
ATOM 654 O O . GLU A 1 85 ? -19.044 -6.175 -13.251 1.00 89.50 85 GLU A O 1
ATOM 659 N N . ILE A 1 86 ? -20.511 -6.419 -14.944 1.00 83.44 86 ILE A N 1
ATOM 660 C CA . ILE A 1 86 ? -20.048 -5.278 -15.739 1.00 83.44 86 ILE A CA 1
ATOM 661 C C . ILE A 1 86 ? -21.172 -4.248 -15.695 1.00 83.44 86 ILE A C 1
ATOM 663 O O . ILE A 1 86 ? -22.203 -4.444 -16.340 1.00 83.44 86 ILE A O 1
ATOM 667 N N . CYS A 1 87 ? -20.969 -3.197 -14.906 1.00 49.94 87 CYS A N 1
ATOM 668 C CA . CYS A 1 87 ? -21.876 -2.057 -14.795 1.00 49.94 87 CYS A CA 1
ATOM 669 C C . CYS A 1 87 ? -21.372 -0.878 -15.626 1.00 49.94 87 CYS A C 1
ATOM 671 O O . CYS A 1 87 ? -20.141 -0.640 -15.616 1.00 49.94 87 CYS A O 1
#

pLDDT: mean 86.66, std 5.58, range [49.94, 92.06]